Protein AF-A0A1V5PLW8-F1 (afdb_monomer)

Foldseek 3Di:
DPPPDDDDPDPPPDDPPDDDDPPDDPVVVVCVVPDPDQQAWEKEWEWDDDPQWIKIWIATPVGDIDMDTDRDDDDDDPDPVVVVVVVCCVVQCCDPDSHGYPYYHD

pLDDT: mean 86.91, std 10.54, range [45.0, 98.0]

Secondary structure (DSSP, 8-state):
--TT----S--TT--TTPPP-----HHHHHHHHH----PPEEEEEEEEEETTEEEEEEEETT--EEEEEEE------SSHHHHHHHHHHHHHH-TTSSEEEEEEE-

Radius of gyration: 26.98 Å; Cα contacts (8 Å, |Δi|>4): 98; chains: 1; bounding box: 56×27×72 Å

Nearest PDB structures (foldseek):
  6e0i-assembly1_A  TM=5.058E-01  e=1.431E-01  Homo sapiens
  7dbm-assembly2_C  TM=6.494E-01  e=4.314E-01  Human immunodeficiency virus 1
  3bex-assembly2_C  TM=4.510E-01  e=1.980E-01  unclassified
  6sga-assembly1_CK  TM=2.969E-01  e=1.104E-01  Trypanosoma brucei brucei
  6sgb-assembly1_CK  TM=4.030E-01  e=4.314E-01  Trypanosoma brucei brucei

Mean predicted aligned error: 10.97 Å

Sequence (106 aa):
MKENRIFPDNMDFIRKGTLIYRNLDLDFLKKIKKAKIQRKISLSLSLFEEDNHLVFQTIDEDGVKALINSEINKEIAIDTERALNNIKKQITSLEETEFSSSELII

Solvent-accessible surface area (backbone atoms only — not comparable to full-atom values): 6870 Å² total; per-residue (Å²): 137,76,76,99,68,85,79,72,96,67,67,81,94,69,52,94,88,62,86,80,80,92,77,84,54,66,68,59,52,51,48,55,75,68,52,84,81,74,83,58,48,46,26,42,36,39,44,49,78,55,96,80,22,46,32,44,36,40,32,39,84,87,66,55,72,51,74,50,74,42,82,65,90,83,72,86,63,93,50,60,67,63,50,50,53,47,51,53,52,63,68,51,55,52,70,94,50,62,48,40,63,74,44,78,48,112

Structure (mmCIF, N/CA/C/O backbone):
data_AF-A0A1V5PLW8-F1
#
_entry.id   AF-A0A1V5PLW8-F1
#
loop_
_atom_site.group_PDB
_atom_site.id
_atom_site.type_symbol
_atom_site.label_atom_id
_atom_site.label_alt_id
_atom_site.label_comp_id
_atom_site.label_asym_id
_atom_site.label_ent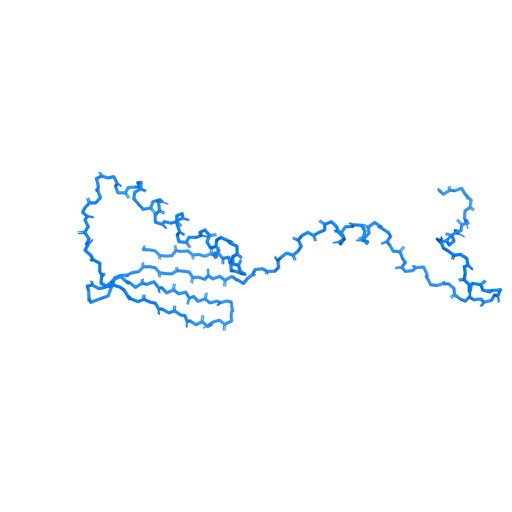ity_id
_atom_site.label_seq_id
_atom_site.pdbx_PDB_ins_code
_atom_site.Cartn_x
_atom_site.Cartn_y
_atom_site.Cartn_z
_atom_site.occupancy
_atom_site.B_iso_or_equiv
_atom_site.auth_seq_id
_atom_site.auth_comp_id
_atom_site.auth_asym_id
_atom_site.auth_atom_id
_atom_site.pdbx_PDB_model_num
ATOM 1 N N . MET A 1 1 ? 31.596 15.975 -30.947 1.00 45.00 1 MET A N 1
ATOM 2 C CA . MET A 1 1 ? 31.441 15.814 -32.407 1.00 45.00 1 MET A CA 1
ATOM 3 C C . MET A 1 1 ? 32.523 16.633 -33.093 1.00 45.00 1 MET A C 1
ATOM 5 O O . MET A 1 1 ? 32.394 17.844 -33.165 1.00 45.00 1 MET A O 1
ATOM 9 N N . LYS A 1 2 ? 33.625 16.004 -33.508 1.00 46.53 2 LYS A N 1
ATOM 10 C CA . LYS A 1 2 ? 34.577 16.623 -34.438 1.00 46.53 2 LYS A CA 1
ATOM 11 C C . LYS A 1 2 ? 34.286 16.000 -35.800 1.00 46.53 2 LYS A C 1
ATOM 13 O O . LYS A 1 2 ? 34.479 14.802 -35.961 1.00 46.53 2 LYS A O 1
ATOM 18 N N . GLU A 1 3 ? 33.740 16.806 -36.708 1.00 58.12 3 GLU A N 1
ATOM 19 C CA . GLU A 1 3 ? 33.618 16.514 -38.144 1.00 58.12 3 GLU A CA 1
ATOM 20 C C . GLU A 1 3 ? 32.905 15.205 -38.508 1.00 58.12 3 GLU A C 1
ATOM 22 O O . GLU A 1 3 ? 33.569 14.232 -38.838 1.00 58.12 3 GLU A O 1
ATOM 27 N N . ASN A 1 4 ? 31.566 15.188 -38.466 1.00 64.81 4 ASN A N 1
ATOM 28 C CA . ASN A 1 4 ? 30.660 14.254 -39.170 1.00 64.81 4 ASN A CA 1
ATOM 29 C C . ASN A 1 4 ? 31.032 12.747 -39.221 1.00 64.81 4 ASN A C 1
ATOM 31 O O . ASN A 1 4 ? 30.571 12.015 -40.093 1.00 64.81 4 ASN A O 1
ATOM 35 N N . ARG A 1 5 ? 31.868 12.278 -38.293 1.00 70.62 5 ARG A N 1
ATOM 36 C CA . ARG A 1 5 ? 32.400 10.919 -38.212 1.00 70.62 5 ARG A CA 1
ATOM 37 C C . ARG A 1 5 ? 31.766 10.213 -37.023 1.00 70.62 5 ARG A C 1
ATOM 39 O O . ARG A 1 5 ? 31.666 10.779 -35.933 1.00 70.62 5 ARG A O 1
ATOM 46 N N . ILE A 1 6 ? 31.333 8.979 -37.252 1.00 70.12 6 ILE A N 1
ATOM 47 C CA . ILE A 1 6 ? 30.769 8.089 -36.237 1.00 70.12 6 ILE A CA 1
ATOM 48 C C . ILE A 1 6 ? 31.797 6.989 -35.997 1.00 70.12 6 ILE A C 1
ATOM 50 O O . ILE A 1 6 ? 32.305 6.400 -36.949 1.00 70.12 6 ILE A O 1
ATOM 54 N N . PHE A 1 7 ? 32.101 6.733 -34.730 1.00 74.25 7 PHE A N 1
ATOM 55 C CA . PHE A 1 7 ? 33.014 5.676 -34.313 1.00 74.25 7 PHE A CA 1
ATOM 56 C C . PHE A 1 7 ? 32.196 4.597 -33.598 1.00 74.25 7 PHE A C 1
ATOM 58 O O . PHE A 1 7 ? 31.471 4.938 -32.659 1.00 74.25 7 PHE A O 1
ATOM 65 N N . PRO A 1 8 ? 32.242 3.334 -34.053 1.00 75.25 8 PRO A N 1
ATOM 66 C CA . PRO A 1 8 ? 31.626 2.223 -33.339 1.00 75.25 8 PRO A CA 1
ATOM 67 C C . PRO A 1 8 ? 32.260 2.029 -31.959 1.00 75.25 8 PRO A C 1
ATOM 69 O O . PRO A 1 8 ? 33.453 2.264 -31.789 1.00 75.25 8 PRO A O 1
ATOM 72 N N . ASP A 1 9 ? 31.463 1.565 -30.997 1.00 75.06 9 ASP A N 1
ATOM 73 C CA . ASP A 1 9 ? 31.947 1.194 -29.658 1.00 75.06 9 ASP A CA 1
ATOM 74 C C . ASP A 1 9 ? 32.846 -0.059 -29.709 1.00 75.06 9 ASP A C 1
ATOM 76 O O . ASP A 1 9 ? 33.827 -0.166 -28.980 1.00 75.06 9 ASP A O 1
ATOM 80 N N . ASN A 1 10 ? 32.563 -0.970 -30.649 1.00 78.56 10 ASN A N 1
ATOM 81 C CA . ASN A 1 10 ? 33.420 -2.094 -31.015 1.00 78.56 10 ASN A CA 1
ATOM 82 C C . ASN A 1 10 ? 33.452 -2.244 -32.552 1.00 78.56 10 ASN A C 1
ATOM 84 O O . ASN A 1 10 ? 32.424 -2.113 -33.217 1.00 78.56 10 ASN A O 1
ATOM 88 N N . MET A 1 11 ? 34.640 -2.489 -33.108 1.00 83.00 11 MET A N 1
ATOM 89 C CA . MET A 1 11 ? 34.880 -2.724 -34.536 1.00 83.00 11 MET A CA 1
ATOM 90 C C . MET A 1 11 ? 34.758 -4.196 -34.951 1.00 83.00 11 MET A C 1
ATOM 92 O O . MET A 1 11 ? 34.743 -4.485 -36.151 1.00 83.00 11 MET A O 1
ATOM 96 N N . ASP A 1 12 ? 34.669 -5.119 -33.995 1.00 83.94 12 ASP A N 1
ATOM 97 C CA . ASP A 1 12 ? 34.568 -6.549 -34.258 1.00 83.94 12 ASP A CA 1
ATOM 98 C C . ASP A 1 12 ? 33.380 -6.847 -35.186 1.00 83.94 12 ASP A C 1
ATOM 100 O O . ASP A 1 12 ? 32.263 -6.367 -34.996 1.00 83.94 12 ASP A O 1
ATOM 104 N N . PHE A 1 13 ? 33.636 -7.647 -36.224 1.00 78.94 13 PHE A N 1
ATOM 105 C CA . PHE A 1 13 ? 32.661 -8.074 -37.238 1.00 78.94 13 PHE A CA 1
ATOM 106 C C . PHE A 1 13 ? 32.082 -6.977 -38.156 1.00 78.94 13 PHE A C 1
ATOM 108 O O . PHE A 1 13 ? 31.284 -7.302 -39.039 1.00 78.94 13 PHE A O 1
ATOM 115 N N . ILE A 1 14 ? 32.524 -5.717 -38.058 1.00 84.19 14 ILE A N 1
ATOM 116 C CA . ILE A 1 14 ? 32.143 -4.663 -39.012 1.00 84.19 14 ILE A CA 1
ATOM 117 C C . ILE A 1 14 ? 33.018 -4.766 -40.264 1.00 84.19 14 ILE A C 1
ATOM 119 O O . ILE A 1 14 ? 34.233 -4.572 -40.220 1.00 84.19 14 ILE A O 1
ATOM 123 N N . ARG A 1 15 ? 32.402 -5.060 -41.413 1.00 87.56 15 ARG A N 1
ATOM 124 C CA . ARG A 1 15 ? 33.093 -5.178 -42.705 1.00 87.56 15 ARG A CA 1
ATOM 125 C C . ARG A 1 15 ? 32.723 -4.013 -43.618 1.00 87.56 15 ARG A C 1
ATOM 127 O O . ARG A 1 15 ? 31.713 -3.335 -43.437 1.00 87.56 15 ARG A O 1
ATOM 134 N N . LYS A 1 16 ? 33.544 -3.768 -44.641 1.00 86.00 16 LYS A N 1
ATOM 135 C CA . LYS A 1 16 ? 33.194 -2.795 -45.686 1.00 86.00 16 LYS A CA 1
ATOM 136 C C . LYS A 1 16 ? 31.873 -3.211 -46.345 1.00 86.00 16 LYS A C 1
ATOM 138 O O . LYS A 1 16 ? 31.716 -4.371 -46.711 1.00 86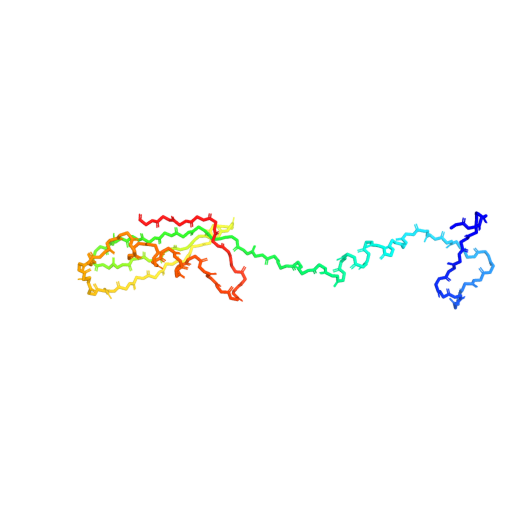.00 16 LYS A O 1
ATOM 143 N N . GLY A 1 17 ? 30.948 -2.263 -46.481 1.00 85.50 17 GLY A N 1
ATOM 144 C CA . GLY A 1 17 ? 29.603 -2.509 -47.011 1.00 85.50 17 GLY A CA 1
ATOM 145 C C . GLY A 1 17 ? 28.567 -2.950 -45.969 1.00 85.50 17 GLY A C 1
ATOM 146 O O . GLY A 1 17 ? 27.398 -3.075 -46.320 1.00 85.50 17 GLY A O 1
ATOM 147 N N . THR A 1 18 ? 28.946 -3.148 -44.698 1.00 82.44 18 THR A N 1
ATOM 148 C CA . THR A 1 18 ? 27.980 -3.394 -43.616 1.00 82.44 18 THR A CA 1
ATOM 149 C C . THR A 1 18 ? 27.071 -2.176 -43.441 1.00 82.44 18 THR A C 1
ATOM 151 O O . THR A 1 18 ? 27.544 -1.071 -43.175 1.00 82.44 18 THR A O 1
ATOM 154 N N . LEU A 1 19 ? 25.759 -2.381 -43.573 1.00 79.19 19 LEU A N 1
ATOM 155 C CA . LEU A 1 19 ? 24.758 -1.354 -43.303 1.00 79.19 19 LEU A CA 1
ATOM 156 C C . LEU A 1 19 ? 24.670 -1.113 -41.792 1.00 79.19 19 LEU A C 1
ATOM 158 O O . LEU A 1 19 ? 24.371 -2.028 -41.026 1.00 79.19 19 LEU A O 1
ATOM 162 N N . ILE A 1 20 ? 24.942 0.119 -41.364 1.00 73.56 20 ILE A N 1
ATOM 163 C CA . ILE A 1 20 ? 24.935 0.498 -39.949 1.00 73.56 20 ILE A CA 1
ATOM 164 C C . ILE A 1 20 ? 23.620 1.202 -39.626 1.00 73.56 20 ILE A C 1
ATOM 166 O O . ILE A 1 20 ? 23.333 2.276 -40.154 1.00 73.56 20 ILE A O 1
ATOM 170 N N . TYR A 1 21 ? 22.851 0.628 -38.703 1.00 71.06 21 TYR A N 1
ATOM 171 C CA . TYR A 1 21 ? 21.670 1.270 -38.135 1.00 71.06 21 TYR A CA 1
ATOM 172 C C . TYR A 1 21 ? 22.055 2.021 -36.862 1.00 71.06 21 TYR A C 1
ATOM 174 O O . TYR A 1 21 ? 22.464 1.432 -35.861 1.00 71.06 21 TYR A O 1
ATOM 182 N N . ARG A 1 22 ? 21.915 3.347 -36.885 1.00 70.88 22 ARG A N 1
ATOM 183 C CA . ARG A 1 22 ? 22.182 4.212 -35.730 1.00 70.88 22 ARG A CA 1
ATOM 184 C C . ARG A 1 22 ? 20.976 4.221 -34.787 1.00 70.88 22 ARG A C 1
ATOM 186 O O . ARG A 1 22 ? 20.256 5.209 -34.727 1.00 70.88 22 ARG A O 1
ATOM 193 N N . ASN A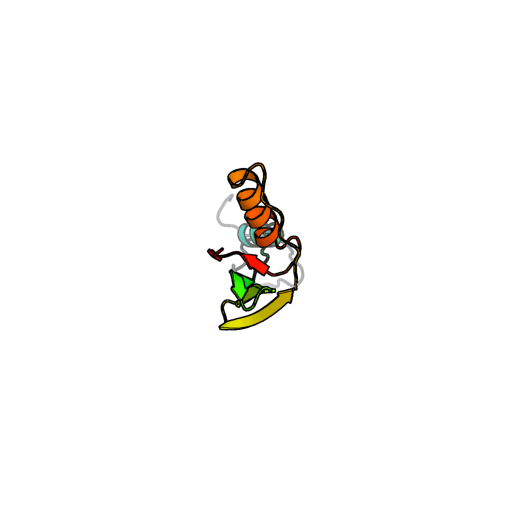 1 23 ? 20.762 3.120 -34.069 1.00 73.88 23 ASN A N 1
ATOM 194 C CA . ASN A 1 23 ? 19.667 3.001 -33.096 1.00 73.88 23 ASN A CA 1
ATOM 195 C C . ASN A 1 23 ? 20.148 2.914 -31.632 1.00 73.88 23 ASN A C 1
ATOM 197 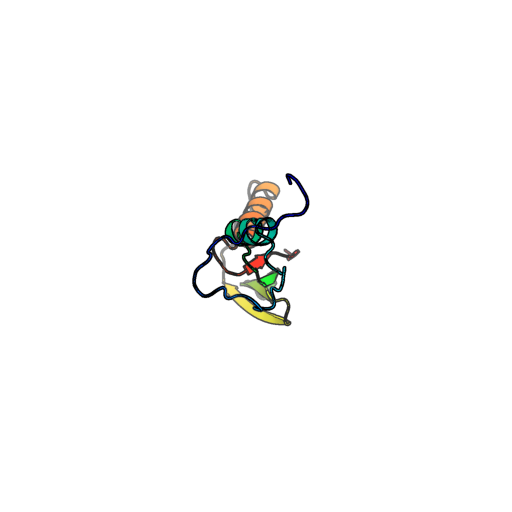O O . ASN A 1 23 ? 19.362 2.634 -30.733 1.00 73.88 23 ASN A O 1
ATOM 201 N N . LEU A 1 24 ? 21.448 3.113 -31.379 1.00 72.88 24 LEU A N 1
ATOM 202 C CA . LEU A 1 24 ? 22.016 3.023 -30.034 1.00 72.88 24 LEU A CA 1
ATOM 203 C C . LEU A 1 24 ? 22.006 4.390 -29.338 1.00 72.88 24 LEU A C 1
ATOM 205 O O . LEU A 1 24 ? 22.879 5.226 -29.580 1.00 72.88 24 LEU A O 1
ATOM 209 N N . ASP A 1 25 ? 21.034 4.594 -28.451 1.00 81.88 25 ASP A N 1
ATOM 210 C CA . ASP A 1 25 ? 20.979 5.737 -27.537 1.00 81.88 25 ASP A CA 1
ATOM 211 C C . ASP A 1 25 ? 21.591 5.352 -26.178 1.00 81.88 25 ASP A C 1
ATOM 213 O O . ASP A 1 25 ? 20.972 4.702 -25.329 1.00 81.88 25 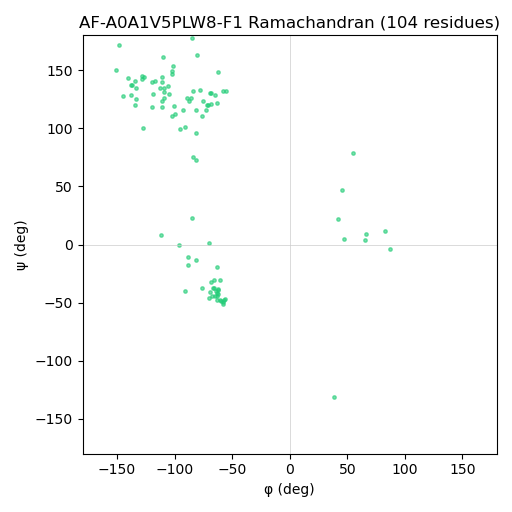ASP A O 1
ATOM 217 N N . LEU A 1 26 ? 22.851 5.743 -25.976 1.00 81.12 26 LEU A N 1
ATOM 218 C CA . LEU A 1 26 ? 23.591 5.457 -24.746 1.00 81.12 26 LEU A CA 1
ATOM 219 C C . LEU A 1 26 ? 23.004 6.169 -23.522 1.00 81.12 26 LEU A C 1
ATOM 221 O O . LEU A 1 26 ? 23.114 5.648 -22.409 1.00 81.12 26 LEU A O 1
ATOM 225 N N . ASP A 1 27 ? 22.390 7.338 -23.698 1.00 81.19 27 ASP A N 1
ATOM 226 C CA . ASP A 1 27 ? 21.805 8.093 -22.592 1.00 81.19 27 ASP A CA 1
ATOM 227 C C . ASP A 1 27 ? 20.485 7.462 -22.151 1.00 81.19 27 ASP A C 1
ATOM 229 O O . ASP A 1 27 ? 20.231 7.342 -20.950 1.00 81.19 27 ASP A O 1
ATOM 233 N N . PHE A 1 28 ? 19.691 6.958 -23.097 1.00 80.31 28 PHE A N 1
ATOM 234 C CA . PHE A 1 28 ? 18.520 6.132 -22.816 1.00 80.31 28 PHE A CA 1
ATOM 235 C C . PHE A 1 28 ? 18.892 4.843 -22.072 1.00 80.31 28 PHE A C 1
ATOM 237 O O . PHE A 1 28 ? 18.321 4.549 -21.021 1.00 80.31 28 PHE A O 1
ATOM 244 N N . LEU A 1 29 ? 19.909 4.112 -22.538 1.00 83.50 29 LEU A N 1
ATOM 245 C CA . LEU A 1 29 ? 20.363 2.885 -21.872 1.00 83.50 29 LEU A CA 1
ATOM 246 C C . LEU A 1 29 ? 20.892 3.142 -20.454 1.00 83.50 29 LEU A C 1
ATOM 248 O O . LEU A 1 29 ? 20.623 2.360 -19.540 1.00 83.50 29 LEU A O 1
ATOM 252 N N . LYS A 1 30 ? 21.616 4.247 -20.236 1.00 85.56 30 LYS A N 1
ATOM 253 C CA . LYS A 1 30 ? 22.050 4.664 -18.892 1.00 85.56 30 LYS A CA 1
ATOM 254 C C . LYS A 1 30 ? 20.865 5.007 -17.993 1.00 85.56 30 LYS A C 1
ATOM 256 O O . LYS A 1 30 ? 20.901 4.664 -16.812 1.00 85.56 30 LYS A O 1
ATOM 261 N N . LYS A 1 31 ? 19.835 5.672 -18.529 1.00 85.62 31 LYS A N 1
ATOM 262 C CA . LYS A 1 31 ? 18.598 5.971 -17.794 1.00 85.62 31 LYS A CA 1
ATOM 263 C C . LYS A 1 31 ? 17.878 4.687 -17.394 1.00 85.62 31 LYS A C 1
ATOM 265 O O . LYS A 1 31 ? 17.585 4.551 -16.217 1.00 85.62 31 LYS A O 1
ATOM 270 N N . ILE A 1 32 ? 17.701 3.724 -18.304 1.00 82.75 32 ILE A N 1
ATOM 271 C CA . ILE A 1 32 ? 17.105 2.412 -17.987 1.00 82.75 32 ILE A CA 1
ATOM 272 C C . ILE A 1 32 ? 17.893 1.696 -16.890 1.00 82.75 32 ILE A C 1
ATOM 274 O O . ILE A 1 32 ? 17.308 1.276 -15.901 1.00 82.75 32 ILE A O 1
ATOM 278 N N . LYS A 1 33 ? 19.224 1.598 -17.016 1.00 81.94 33 LYS A N 1
ATOM 279 C CA . LYS A 1 33 ? 20.063 0.918 -16.011 1.00 81.94 33 LYS A CA 1
ATOM 280 C C . LYS A 1 33 ? 19.979 1.552 -14.620 1.00 81.94 33 LYS A C 1
ATOM 282 O O . LYS A 1 33 ? 20.169 0.860 -13.627 1.00 81.94 33 LYS A O 1
ATOM 287 N N . LYS A 1 34 ? 19.746 2.866 -14.543 1.00 82.31 34 LYS A N 1
ATOM 288 C CA . LYS A 1 34 ? 19.566 3.596 -13.278 1.00 82.31 34 LYS A CA 1
ATOM 289 C C . LYS A 1 34 ? 18.118 3.616 -12.798 1.00 82.31 34 LYS A C 1
ATOM 291 O O . LYS A 1 34 ? 17.880 3.946 -11.638 1.00 82.31 34 LYS A O 1
ATOM 296 N N . ALA A 1 35 ? 17.160 3.324 -13.670 1.00 79.19 35 ALA A N 1
ATOM 297 C CA . ALA A 1 35 ? 15.756 3.389 -13.332 1.00 79.19 35 ALA A CA 1
ATOM 298 C C . ALA A 1 35 ? 15.408 2.207 -12.421 1.00 79.19 35 ALA A C 1
ATOM 300 O O . ALA A 1 35 ? 15.467 1.048 -12.822 1.00 79.19 35 ALA A O 1
ATOM 301 N N . LYS A 1 36 ? 15.019 2.506 -11.182 1.00 69.12 36 LYS A N 1
ATOM 302 C CA . LYS A 1 36 ? 14.339 1.546 -10.312 1.00 69.12 36 LYS A CA 1
ATOM 303 C C . LYS A 1 36 ? 12.852 1.572 -10.658 1.00 69.12 36 LYS A C 1
ATOM 305 O O . LYS A 1 36 ? 12.064 2.207 -9.967 1.00 69.12 36 LYS A O 1
ATOM 310 N N . ILE A 1 37 ? 12.491 0.964 -11.786 1.00 68.19 37 ILE A N 1
ATOM 311 C CA . ILE A 1 37 ? 11.088 0.825 -12.189 1.00 68.19 37 ILE A CA 1
ATOM 312 C C . ILE A 1 37 ? 10.531 -0.374 -11.426 1.00 68.19 37 ILE A C 1
ATOM 314 O O . ILE A 1 37 ? 10.728 -1.514 -11.831 1.00 68.19 37 ILE A O 1
ATOM 318 N N . GLN A 1 38 ? 9.871 -0.117 -10.302 1.00 71.88 38 GLN A N 1
ATOM 319 C CA . GLN A 1 38 ? 8.996 -1.098 -9.668 1.00 71.88 38 GLN A CA 1
ATOM 320 C C . GLN A 1 38 ? 7.570 -0.748 -10.070 1.00 71.88 38 GLN A C 1
ATOM 322 O O . GLN A 1 38 ? 7.057 0.305 -9.693 1.00 71.88 38 GLN A O 1
ATOM 327 N N . ARG A 1 39 ? 6.943 -1.609 -10.877 1.00 84.31 39 ARG A N 1
ATOM 328 C CA .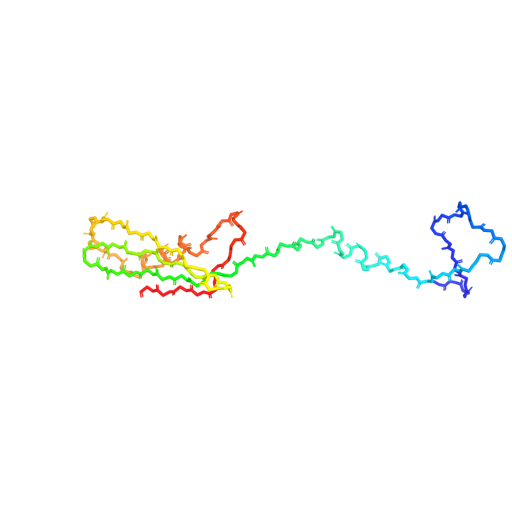 ARG A 1 39 ? 5.495 -1.545 -11.062 1.00 84.31 39 ARG A CA 1
ATOM 329 C C . ARG A 1 39 ? 4.874 -2.021 -9.751 1.00 84.31 39 ARG A C 1
ATOM 331 O O . ARG A 1 39 ? 5.150 -3.142 -9.341 1.00 84.31 39 ARG A O 1
ATOM 338 N N . LYS A 1 40 ? 4.079 -1.167 -9.110 1.00 90.50 40 LYS A N 1
ATOM 339 C CA . LYS A 1 40 ? 3.232 -1.553 -7.981 1.00 90.50 40 LYS A CA 1
ATOM 340 C C . LYS A 1 40 ? 1.786 -1.708 -8.448 1.00 90.50 40 LYS A C 1
ATOM 342 O O . LYS A 1 40 ? 1.368 -0.998 -9.361 1.00 90.50 40 LYS A O 1
ATOM 347 N N . ILE A 1 41 ? 1.062 -2.636 -7.834 1.00 94.06 41 ILE A N 1
ATOM 348 C CA . ILE A 1 41 ? -0.367 -2.881 -8.033 1.00 94.06 41 ILE A CA 1
ATOM 349 C C . ILE A 1 41 ? -1.132 -1.969 -7.073 1.00 94.06 41 ILE A C 1
ATOM 351 O O . ILE A 1 41 ? -0.889 -1.987 -5.862 1.00 94.06 41 ILE A O 1
ATOM 355 N N . SER A 1 42 ? -2.031 -1.142 -7.603 1.00 95.25 42 SER A N 1
ATOM 356 C CA . SER A 1 42 ? -2.791 -0.203 -6.772 1.00 95.25 42 SER A CA 1
ATOM 357 C C . SER A 1 42 ? -3.924 -0.911 -6.032 1.00 95.25 42 SER A C 1
ATOM 359 O O . SER A 1 42 ? -4.672 -1.670 -6.641 1.00 95.25 42 SER A O 1
ATOM 361 N N . LEU A 1 43 ? -4.056 -0.640 -4.732 1.00 97.31 43 LEU A N 1
ATOM 362 C CA . LEU A 1 43 ? -5.118 -1.157 -3.871 1.00 97.31 43 LEU A CA 1
ATOM 363 C C . LEU A 1 43 ? -5.967 -0.021 -3.298 1.00 97.31 43 LEU A C 1
ATOM 365 O O . LEU A 1 43 ? -5.442 0.898 -2.663 1.00 97.31 43 LEU A O 1
ATOM 369 N N . SER A 1 44 ? -7.282 -0.158 -3.433 1.00 97.44 44 SER A N 1
ATOM 370 C CA . SER A 1 44 ? -8.263 0.586 -2.642 1.00 97.44 44 SER A CA 1
ATOM 371 C C . SER A 1 44 ? -8.505 -0.160 -1.336 1.00 97.44 44 SER A C 1
ATOM 373 O O . SER A 1 44 ? -8.804 -1.355 -1.353 1.00 97.44 44 SER A O 1
ATOM 375 N N . LEU A 1 45 ? -8.345 0.527 -0.208 1.00 97.44 45 LEU A N 1
ATOM 376 C CA . LEU A 1 45 ? -8.408 -0.053 1.129 1.00 97.44 45 LEU A CA 1
ATOM 377 C C . LEU A 1 45 ? -9.669 0.437 1.852 1.00 97.44 45 LEU A C 1
ATOM 379 O O . LEU A 1 45 ? -10.032 1.612 1.773 1.00 97.44 45 LEU A O 1
ATOM 383 N N . SER A 1 46 ? -10.340 -0.445 2.583 1.00 97.25 46 SER A N 1
ATOM 384 C CA . SER A 1 46 ? -11.494 -0.090 3.411 1.00 97.25 46 SER A CA 1
ATOM 385 C C . SER A 1 46 ? -11.417 -0.803 4.751 1.00 97.25 46 SER A C 1
ATOM 387 O O . SER A 1 46 ? -11.229 -2.017 4.799 1.00 97.25 46 SER A O 1
ATOM 389 N N . LEU A 1 47 ? -11.550 -0.048 5.834 1.00 95.88 47 LEU A N 1
ATOM 390 C CA . LEU A 1 47 ? -11.600 -0.560 7.194 1.00 95.88 47 LEU A CA 1
ATOM 391 C C . LEU A 1 47 ? -12.938 -0.155 7.804 1.00 95.88 47 LEU A C 1
ATOM 393 O O . LEU A 1 47 ? -13.213 1.028 7.917 1.00 95.88 47 LEU A O 1
ATOM 397 N N . PHE A 1 48 ? -13.775 -1.112 8.181 1.00 94.38 48 PHE A N 1
ATOM 398 C CA . PHE A 1 48 ? -15.103 -0.818 8.721 1.00 94.38 48 PHE A CA 1
ATOM 399 C C . PHE A 1 48 ? -15.529 -1.872 9.736 1.00 94.38 48 PHE A C 1
ATOM 401 O O . PHE A 1 48 ? -14.863 -2.889 9.925 1.00 94.38 48 PHE A O 1
ATOM 408 N N . GLU A 1 49 ? -16.638 -1.612 10.416 1.00 92.44 49 GLU A N 1
ATOM 409 C CA . GLU A 1 49 ? -17.198 -2.521 11.408 1.00 92.44 49 GLU A CA 1
ATOM 410 C C . GLU A 1 49 ? -18.441 -3.225 10.866 1.00 92.44 49 GLU A C 1
ATOM 412 O O . GLU A 1 49 ? -19.313 -2.589 10.275 1.00 92.44 49 GLU A O 1
ATOM 417 N N . GLU A 1 50 ? -18.534 -4.530 11.108 1.00 91.50 50 GLU A N 1
ATOM 418 C CA . GLU A 1 50 ? -19.680 -5.365 10.742 1.00 91.50 50 GLU A CA 1
ATOM 419 C C . GLU A 1 50 ? -19.872 -6.437 11.821 1.00 91.50 50 GLU A C 1
ATOM 421 O O . GLU A 1 50 ? -18.913 -7.105 12.200 1.00 91.50 50 GLU A O 1
ATOM 426 N N . ASP A 1 51 ? -21.083 -6.571 12.372 1.00 87.00 51 ASP A N 1
ATOM 427 C CA . ASP A 1 51 ? -21.437 -7.586 13.381 1.00 87.00 51 ASP A CA 1
ATOM 428 C C . ASP A 1 51 ? -20.409 -7.751 14.517 1.00 87.00 51 ASP A C 1
ATOM 430 O O . ASP A 1 51 ? -20.009 -8.856 14.884 1.00 87.00 51 ASP A O 1
ATOM 434 N N . ASN A 1 52 ? -19.959 -6.624 15.080 1.00 84.50 52 ASN A N 1
ATOM 435 C CA . ASN A 1 52 ? -18.966 -6.555 16.159 1.00 84.50 52 ASN A CA 1
ATOM 436 C C . ASN A 1 52 ? -17.540 -7.018 15.782 1.00 84.50 52 ASN A C 1
ATOM 438 O O . ASN A 1 52 ? -16.667 -7.097 16.646 1.00 84.50 52 ASN A O 1
ATOM 442 N N . HIS A 1 53 ? -17.284 -7.257 14.497 1.00 90.31 53 HIS A N 1
ATOM 443 C CA . HIS A 1 53 ? -15.968 -7.537 13.936 1.00 90.31 53 HIS A CA 1
ATOM 444 C C . HIS A 1 53 ? -15.413 -6.298 13.236 1.00 90.31 53 HIS A C 1
ATOM 446 O O . HIS A 1 53 ? -16.155 -5.481 12.686 1.00 90.31 53 HIS A O 1
ATOM 452 N N . LEU A 1 54 ? -14.088 -6.170 13.237 1.00 93.75 54 LEU A N 1
ATOM 453 C CA . LEU A 1 54 ? -13.397 -5.238 12.356 1.00 93.75 54 LEU A CA 1
ATOM 454 C C . LEU A 1 54 ? -13.085 -5.950 11.050 1.00 93.75 54 LEU A C 1
ATOM 456 O O . LEU A 1 54 ? -12.463 -7.015 11.050 1.00 93.75 54 LEU A O 1
ATOM 460 N N . VAL A 1 55 ? -13.510 -5.346 9.951 1.00 95.69 55 VAL A N 1
ATOM 461 C CA . VAL A 1 55 ? -13.321 -5.858 8.603 1.00 95.69 55 VAL A CA 1
ATOM 462 C C . VAL A 1 55 ? -12.309 -4.981 7.889 1.00 95.69 55 VAL A C 1
ATOM 464 O O . VAL A 1 55 ? -12.466 -3.764 7.810 1.00 95.69 55 VAL A O 1
ATOM 467 N N . PHE A 1 56 ? -11.271 -5.614 7.351 1.00 95.88 56 PHE A N 1
ATOM 468 C CA . PHE A 1 56 ? -10.328 -4.985 6.440 1.00 95.88 56 PHE A CA 1
ATOM 469 C C . PHE A 1 56 ? -10.509 -5.581 5.048 1.00 95.88 56 PHE A C 1
ATOM 471 O O . PHE A 1 56 ? -10.337 -6.784 4.848 1.00 95.88 56 PHE A O 1
ATOM 478 N N . GLN A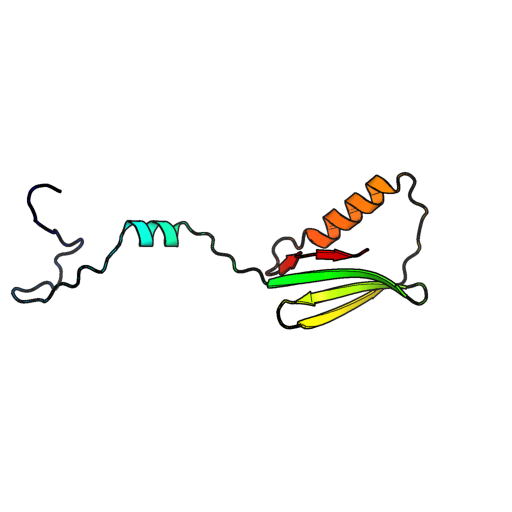 1 57 ? -10.872 -4.732 4.093 1.00 97.38 57 GLN A N 1
ATOM 479 C CA . GLN A 1 57 ? -11.110 -5.085 2.702 1.00 97.38 57 GLN A CA 1
ATOM 480 C C . GLN A 1 57 ? -10.110 -4.371 1.794 1.00 97.38 57 GLN A C 1
ATOM 482 O O . GLN A 1 57 ? -9.809 -3.190 1.985 1.00 97.38 57 GLN A O 1
ATOM 487 N N . THR A 1 58 ? -9.642 -5.080 0.771 1.00 97.19 58 THR A N 1
ATOM 488 C CA . THR A 1 58 ? -8.810 -4.532 -0.299 1.00 97.19 58 THR A CA 1
ATOM 489 C C . THR A 1 58 ? -9.387 -4.886 -1.667 1.00 97.19 58 THR A C 1
ATOM 491 O O . THR A 1 58 ? -9.969 -5.959 -1.853 1.00 97.19 58 THR A O 1
ATOM 494 N N . ILE A 1 59 ? -9.251 -3.965 -2.621 1.00 98.00 59 ILE A N 1
ATOM 495 C CA . ILE A 1 59 ? -9.654 -4.148 -4.020 1.00 98.00 59 ILE A CA 1
ATOM 496 C C . ILE A 1 59 ? -8.516 -3.661 -4.912 1.00 98.00 59 ILE A C 1
ATOM 498 O O . ILE A 1 59 ? -8.085 -2.517 -4.756 1.00 98.00 59 ILE A O 1
ATOM 502 N N . ASP A 1 60 ? -8.024 -4.502 -5.819 1.00 97.19 60 ASP A N 1
ATOM 503 C CA . ASP A 1 60 ? -6.968 -4.113 -6.759 1.00 97.19 60 ASP A CA 1
ATOM 504 C C . ASP A 1 60 ? -7.492 -3.419 -8.030 1.00 97.19 60 ASP A C 1
ATOM 506 O O . ASP A 1 60 ? -8.697 -3.235 -8.219 1.00 97.19 60 ASP A O 1
ATOM 510 N N . GLU A 1 61 ? -6.567 -3.005 -8.901 1.00 95.75 61 GLU A N 1
ATOM 511 C CA . GLU A 1 61 ? -6.869 -2.319 -10.166 1.00 95.75 61 GLU A CA 1
ATOM 512 C C . GLU A 1 61 ? -7.672 -3.166 -11.169 1.00 95.75 61 GLU A C 1
ATOM 514 O O . GLU A 1 61 ? -8.343 -2.601 -12.034 1.00 95.75 61 GLU A O 1
ATOM 519 N N . ASP A 1 62 ? -7.670 -4.491 -11.010 1.00 96.88 62 ASP A N 1
ATOM 520 C CA . ASP A 1 62 ? -8.434 -5.437 -11.826 1.00 96.88 62 ASP A CA 1
ATOM 521 C C . ASP A 1 62 ? -9.781 -5.819 -11.171 1.00 96.88 62 ASP A C 1
ATOM 523 O O . ASP A 1 62 ? -10.576 -6.575 -11.738 1.00 96.88 62 ASP A O 1
ATOM 527 N N . GLY A 1 63 ? -10.080 -5.270 -9.988 1.00 96.19 63 GLY A N 1
ATOM 528 C CA . GLY A 1 63 ? -11.314 -5.510 -9.243 1.00 96.19 63 GLY A CA 1
ATOM 529 C C . GLY A 1 63 ? -11.306 -6.785 -8.396 1.00 96.19 63 GLY A C 1
ATOM 530 O O . GLY A 1 63 ? -12.365 -7.181 -7.894 1.00 96.19 63 GLY A O 1
ATOM 531 N N . VAL A 1 64 ? -10.148 -7.426 -8.211 1.00 97.56 64 VAL A N 1
ATOM 532 C CA . VAL A 1 64 ? -9.987 -8.575 -7.314 1.00 97.56 64 VAL A CA 1
ATOM 533 C C . VAL A 1 64 ? -10.135 -8.099 -5.879 1.00 97.56 64 VAL A C 1
ATOM 535 O O . VAL A 1 64 ? -9.513 -7.125 -5.463 1.00 97.56 64 VAL A O 1
ATOM 538 N N . LYS A 1 65 ? -10.976 -8.799 -5.114 1.00 97.56 65 LYS A N 1
ATOM 539 C CA . LYS A 1 65 ? -11.313 -8.432 -3.738 1.00 97.56 65 LYS A CA 1
ATOM 540 C C . LYS A 1 65 ? -10.778 -9.455 -2.754 1.00 97.56 65 LYS A C 1
ATOM 542 O O . LYS A 1 65 ? -10.993 -10.653 -2.933 1.00 97.56 65 LYS A O 1
ATOM 547 N N . ALA A 1 66 ? -10.170 -8.968 -1.682 1.00 96.69 66 ALA A N 1
ATOM 548 C CA . ALA A 1 66 ? -9.838 -9.758 -0.507 1.00 96.69 66 ALA A CA 1
ATOM 549 C C . ALA A 1 66 ? -10.410 -9.077 0.737 1.00 96.69 66 ALA A C 1
ATOM 551 O O . ALA A 1 66 ? -10.461 -7.849 0.822 1.00 96.69 66 ALA A O 1
ATOM 552 N N . LEU A 1 67 ? -10.861 -9.875 1.700 1.00 96.00 67 LEU A N 1
ATOM 553 C CA . LEU A 1 67 ? -11.351 -9.373 2.976 1.00 96.00 67 LEU A CA 1
ATOM 554 C C . LEU A 1 67 ? -10.897 -10.286 4.107 1.00 96.00 67 LEU A C 1
ATOM 556 O O . LEU A 1 67 ? -10.847 -11.507 3.949 1.00 96.00 67 LEU A O 1
ATOM 560 N N . ILE A 1 68 ? -10.586 -9.674 5.242 1.00 95.12 68 ILE A N 1
ATOM 561 C CA . ILE A 1 68 ? -10.356 -10.359 6.508 1.00 95.12 68 ILE A CA 1
ATOM 562 C C . ILE A 1 68 ? -11.216 -9.701 7.577 1.00 95.12 68 ILE A C 1
ATOM 564 O O . ILE A 1 68 ? -11.380 -8.482 7.596 1.00 95.12 68 ILE A O 1
ATOM 568 N N . ASN A 1 69 ? -11.753 -10.512 8.474 1.00 95.06 69 ASN A N 1
ATOM 569 C CA . ASN A 1 69 ? -12.493 -10.062 9.639 1.00 95.06 69 ASN A CA 1
ATOM 570 C C . ASN A 1 69 ? -11.785 -10.553 10.902 1.00 95.06 69 ASN A C 1
ATOM 572 O O . ASN A 1 69 ? -11.302 -11.683 10.961 1.00 95.06 69 ASN A O 1
ATOM 576 N N . SER A 1 70 ? -11.727 -9.697 11.916 1.00 92.12 70 SER A N 1
ATOM 577 C CA . SER A 1 70 ? -11.203 -10.050 13.231 1.00 92.12 70 SER A CA 1
ATOM 578 C C . SER A 1 70 ? -12.147 -9.555 14.307 1.00 92.12 70 SER A C 1
ATOM 580 O O . SER A 1 70 ? -12.580 -8.402 14.291 1.00 92.12 70 SER A O 1
ATOM 582 N N . GLU A 1 71 ? -12.416 -10.413 15.283 1.00 91.81 71 GLU A N 1
ATOM 583 C CA . GLU A 1 71 ? -12.956 -9.958 16.554 1.00 91.81 71 GLU A CA 1
ATOM 584 C C . GLU A 1 71 ? -11.858 -9.159 17.265 1.00 91.81 71 GLU A C 1
ATOM 586 O O . GLU A 1 71 ? -10.700 -9.586 17.321 1.00 91.81 71 GLU A O 1
ATOM 591 N N . ILE A 1 72 ? -12.193 -7.966 17.749 1.00 85.12 72 ILE A N 1
ATOM 592 C CA . ILE A 1 72 ? -11.258 -7.124 18.491 1.00 85.12 72 ILE A CA 1
ATOM 593 C C . ILE A 1 72 ? -11.940 -6.488 19.691 1.00 85.12 72 ILE A C 1
ATOM 595 O O . ILE A 1 72 ? -13.039 -5.941 19.600 1.00 85.12 72 ILE A O 1
ATOM 599 N N . ASN A 1 73 ? -11.223 -6.499 20.812 1.00 84.81 73 ASN A N 1
ATOM 600 C CA . ASN A 1 73 ? -11.589 -5.730 21.989 1.00 84.81 73 ASN A CA 1
ATOM 601 C C . ASN A 1 73 ? -11.222 -4.267 21.745 1.00 84.81 73 ASN A C 1
ATOM 603 O O . ASN A 1 73 ? -10.044 -3.921 21.657 1.00 84.81 73 ASN A O 1
ATOM 607 N N . LYS A 1 74 ? -12.236 -3.416 21.593 1.00 84.12 74 LYS A N 1
ATOM 608 C CA . LYS A 1 74 ? -12.043 -1.986 21.352 1.00 84.12 74 LYS A CA 1
ATOM 609 C C . LYS A 1 74 ? -11.829 -1.263 22.672 1.00 84.12 74 LYS A C 1
ATOM 611 O O . LYS A 1 74 ? -12.607 -1.418 23.610 1.00 84.12 74 LYS A O 1
ATOM 616 N N . GLU A 1 75 ? -10.806 -0.425 22.705 1.00 87.88 75 GLU A N 1
ATOM 617 C CA . GLU A 1 75 ? -10.545 0.490 23.808 1.00 87.88 75 GLU A CA 1
ATOM 618 C C . GLU A 1 75 ? -10.779 1.925 23.340 1.00 87.88 75 GLU A C 1
ATOM 620 O O . GLU A 1 75 ? -10.505 2.279 22.190 1.00 87.88 75 GLU A O 1
ATOM 625 N N . ILE A 1 76 ? -11.296 2.765 24.235 1.00 88.31 76 ILE A N 1
ATOM 626 C CA . ILE A 1 76 ? -11.493 4.181 23.933 1.00 88.31 76 ILE A CA 1
ATOM 627 C C . ILE A 1 76 ? -10.117 4.834 23.808 1.00 88.31 76 ILE A C 1
ATOM 629 O O . ILE A 1 76 ? -9.323 4.835 24.750 1.00 88.31 76 ILE A O 1
ATOM 633 N N . ALA A 1 77 ? -9.841 5.411 22.640 1.00 90.38 77 ALA A N 1
ATOM 634 C CA . ALA A 1 77 ? -8.603 6.137 22.413 1.00 90.38 77 ALA A CA 1
ATOM 635 C C . ALA A 1 77 ? -8.540 7.382 23.311 1.00 90.38 77 ALA A C 1
ATOM 637 O O . ALA A 1 77 ? -9.447 8.211 23.307 1.00 90.38 77 ALA A O 1
ATOM 638 N N . ILE A 1 78 ? -7.431 7.531 24.039 1.00 92.25 78 ILE A N 1
ATOM 639 C CA . ILE A 1 78 ? -7.143 8.729 24.846 1.00 92.25 78 ILE A CA 1
ATOM 640 C C . ILE A 1 78 ? -6.947 9.952 23.934 1.00 92.25 78 ILE A C 1
ATOM 642 O O . ILE A 1 78 ? -7.374 11.054 24.261 1.00 92.25 78 ILE A O 1
ATOM 646 N N . ASP A 1 79 ? -6.318 9.735 22.778 1.00 95.19 79 ASP A N 1
ATOM 647 C CA . ASP A 1 79 ? -6.117 10.723 21.721 1.00 95.19 79 ASP A CA 1
ATOM 648 C C . ASP A 1 79 ? -6.616 10.121 20.402 1.00 95.19 79 ASP A C 1
ATOM 650 O O . ASP A 1 79 ? -5.962 9.269 19.789 1.00 95.19 79 ASP A O 1
ATOM 654 N N . THR A 1 80 ? -7.824 10.519 20.010 1.00 93.44 80 THR A N 1
ATOM 655 C CA . THR A 1 80 ? -8.536 9.977 18.848 1.00 93.44 80 THR A CA 1
ATOM 656 C C . THR A 1 80 ? -7.845 10.329 17.534 1.00 93.44 80 THR A C 1
ATOM 658 O O . THR A 1 80 ? -7.776 9.493 16.633 1.00 93.44 80 THR A O 1
ATOM 661 N N . GLU A 1 81 ? -7.280 11.531 17.429 1.00 94.56 81 GLU A N 1
ATOM 662 C CA . GLU A 1 81 ? -6.603 12.000 16.222 1.00 94.56 81 GLU A CA 1
ATOM 663 C C . GLU A 1 81 ? -5.294 11.237 16.007 1.00 94.56 81 GLU A C 1
ATOM 665 O O . GLU A 1 81 ? -5.027 10.719 14.916 1.00 94.56 81 GLU A O 1
ATOM 670 N N . ARG A 1 82 ? -4.492 11.085 17.068 1.00 94.94 82 ARG A N 1
ATOM 671 C CA . ARG A 1 82 ? -3.256 10.300 17.009 1.00 94.94 82 ARG A CA 1
ATOM 672 C C . ARG A 1 82 ? -3.530 8.829 16.715 1.00 94.94 82 ARG A C 1
ATOM 674 O O . ARG A 1 82 ? -2.797 8.231 15.924 1.00 94.94 82 ARG A O 1
ATOM 681 N N . ALA A 1 83 ? -4.560 8.246 17.326 1.00 93.44 83 ALA A N 1
ATOM 682 C CA . ALA A 1 83 ? -4.954 6.867 17.056 1.00 93.44 83 ALA A CA 1
ATOM 683 C C . ALA A 1 83 ? -5.324 6.673 15.577 1.00 93.44 83 ALA A C 1
ATOM 685 O O . ALA A 1 83 ? -4.771 5.788 14.921 1.00 93.44 83 ALA A O 1
ATOM 686 N N . LEU A 1 84 ? -6.163 7.552 15.019 1.00 93.56 84 LEU A N 1
ATOM 687 C CA . LEU A 1 84 ? -6.569 7.487 13.615 1.00 93.56 84 LEU A CA 1
ATOM 688 C C . LEU A 1 84 ? -5.379 7.649 12.657 1.00 93.56 84 LEU A C 1
ATOM 690 O O . LEU A 1 84 ? -5.251 6.899 11.688 1.00 93.56 84 LEU A O 1
ATOM 694 N N . ASN A 1 85 ? -4.475 8.589 12.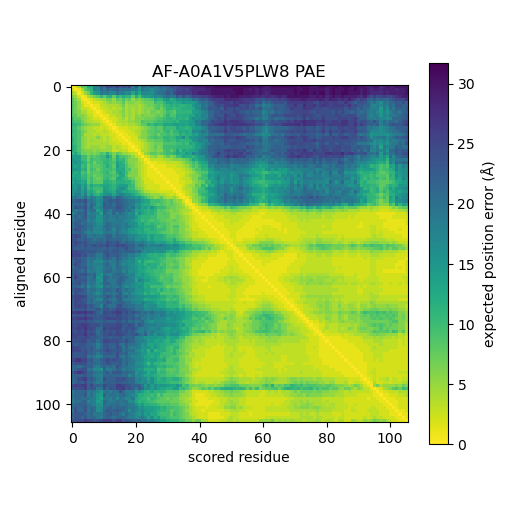937 1.00 95.19 85 ASN A N 1
ATOM 695 C CA . ASN A 1 85 ? -3.269 8.794 12.131 1.00 95.19 85 ASN A CA 1
ATOM 696 C C . ASN A 1 85 ? -2.344 7.569 12.148 1.00 95.19 85 ASN A C 1
ATOM 698 O O . ASN A 1 85 ? -1.784 7.202 11.113 1.00 95.19 85 ASN A O 1
ATOM 702 N N . ASN A 1 86 ? -2.213 6.902 13.298 1.00 94.44 86 ASN A N 1
ATOM 703 C CA . ASN A 1 86 ? -1.446 5.664 13.401 1.00 94.44 86 ASN A CA 1
ATOM 704 C C . ASN A 1 86 ? -2.074 4.535 12.576 1.00 94.44 86 ASN A C 1
ATOM 706 O O . ASN A 1 86 ? -1.345 3.864 11.848 1.00 94.44 86 ASN A O 1
ATOM 710 N N . ILE A 1 87 ? -3.399 4.361 12.641 1.00 92.81 87 ILE A N 1
ATOM 711 C CA . ILE A 1 87 ? -4.127 3.355 11.849 1.00 92.81 87 ILE A CA 1
ATOM 712 C C . ILE A 1 87 ? -3.889 3.590 10.355 1.00 92.81 87 ILE A C 1
ATOM 714 O O . ILE A 1 87 ? -3.431 2.688 9.653 1.00 92.81 87 ILE A O 1
ATOM 718 N N . LYS A 1 88 ? -4.098 4.825 9.879 1.00 94.94 88 LYS A N 1
ATOM 719 C CA . LYS A 1 88 ? -3.855 5.190 8.475 1.00 94.94 88 LYS A CA 1
ATOM 720 C C . LYS A 1 88 ? -2.423 4.878 8.056 1.00 94.94 88 LYS A C 1
ATOM 722 O O . LYS A 1 88 ? -2.205 4.266 7.014 1.00 94.94 88 LYS A O 1
ATOM 727 N N . LYS A 1 89 ? -1.439 5.252 8.878 1.00 94.75 89 LYS A N 1
ATOM 728 C CA . LYS A 1 89 ? -0.022 5.023 8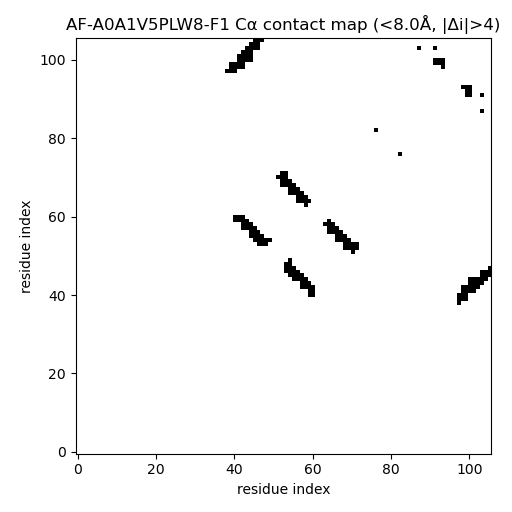.575 1.00 94.75 89 LYS A CA 1
ATOM 729 C C . LYS A 1 89 ? 0.318 3.534 8.493 1.00 94.75 89 LYS A C 1
ATOM 731 O O . LYS A 1 89 ? 1.042 3.137 7.587 1.00 94.75 89 LYS A O 1
ATOM 736 N N . GLN A 1 90 ? -0.179 2.723 9.425 1.00 92.38 90 GLN A N 1
ATOM 737 C CA . GLN A 1 90 ? 0.110 1.287 9.452 1.00 92.38 90 GLN A CA 1
ATOM 738 C C . GLN A 1 90 ? -0.526 0.563 8.263 1.00 92.38 90 GLN A C 1
ATOM 740 O O . GLN A 1 90 ? 0.151 -0.210 7.593 1.00 92.38 90 GLN A O 1
ATOM 745 N N . ILE A 1 91 ? -1.785 0.873 7.948 1.00 92.38 91 ILE A N 1
ATOM 746 C CA . ILE A 1 91 ? -2.524 0.219 6.860 1.00 92.38 91 ILE A CA 1
ATOM 747 C C . ILE A 1 91 ? -1.976 0.603 5.479 1.00 92.38 91 ILE A C 1
ATOM 749 O O . ILE A 1 91 ? -1.841 -0.249 4.606 1.00 92.38 91 ILE A O 1
ATOM 753 N N . THR A 1 92 ? -1.622 1.874 5.271 1.00 94.31 92 THR A N 1
ATOM 754 C CA . THR A 1 92 ? -1.155 2.359 3.957 1.00 94.31 92 THR A CA 1
ATOM 755 C C . THR A 1 92 ? 0.316 2.071 3.664 1.00 94.31 92 THR A C 1
ATOM 757 O O . THR A 1 92 ? 0.729 2.203 2.513 1.00 94.31 92 THR A O 1
ATOM 760 N N . SER A 1 93 ? 1.111 1.682 4.671 1.00 90.31 93 SER A N 1
ATOM 761 C CA . SER A 1 93 ? 2.552 1.451 4.514 1.00 90.31 93 SER A CA 1
ATOM 762 C C . SER A 1 93 ? 2.845 0.408 3.433 1.00 90.31 93 SER A C 1
ATOM 764 O O . SER A 1 93 ? 3.698 0.659 2.584 1.00 90.31 93 SER A O 1
ATOM 766 N N . LEU A 1 94 ? 2.146 -0.742 3.458 1.00 88.44 94 LEU A N 1
ATOM 767 C CA . LEU A 1 94 ? 2.291 -1.907 2.555 1.00 88.44 94 LEU A CA 1
ATOM 768 C C . LEU A 1 94 ? 3.743 -2.397 2.308 1.00 88.44 94 LEU A C 1
ATOM 770 O O . LEU A 1 94 ? 3.961 -3.309 1.514 1.00 88.44 94 LEU A O 1
ATOM 774 N N . GLU A 1 95 ? 4.720 -1.808 2.997 1.00 83.25 95 GLU A N 1
ATOM 775 C CA . GLU A 1 95 ? 6.146 -2.121 3.062 1.00 83.25 95 GLU A CA 1
ATOM 776 C C . GLU A 1 95 ? 6.764 -2.555 1.715 1.00 83.25 95 GLU A C 1
ATOM 778 O O . GLU A 1 95 ? 6.608 -1.881 0.689 1.00 83.25 95 GLU A O 1
ATOM 783 N N . GLU A 1 96 ? 7.505 -3.668 1.720 1.00 83.31 96 GLU A N 1
ATOM 784 C CA . GLU A 1 96 ? 8.216 -4.224 0.563 1.00 83.31 96 GLU A CA 1
ATOM 785 C C . GLU A 1 96 ? 7.333 -5.126 -0.315 1.00 83.31 96 GLU A C 1
ATOM 787 O O . GLU A 1 96 ? 7.838 -5.966 -1.058 1.00 83.31 96 GLU A O 1
ATOM 792 N N . THR A 1 97 ? 6.009 -4.964 -0.258 1.00 90.31 97 THR A N 1
ATOM 793 C CA . THR A 1 97 ? 5.108 -5.698 -1.151 1.00 90.31 97 THR A CA 1
ATOM 794 C C . THR A 1 97 ? 5.035 -5.058 -2.539 1.00 90.31 97 THR A C 1
ATOM 796 O O . THR A 1 97 ? 5.364 -3.882 -2.750 1.00 90.31 97 THR A O 1
ATOM 799 N N . GLU A 1 98 ? 4.528 -5.832 -3.497 1.00 91.44 98 GLU A N 1
ATOM 800 C CA . GLU A 1 98 ? 4.208 -5.366 -4.848 1.00 91.44 98 GLU A CA 1
ATOM 801 C C . GLU A 1 98 ? 2.999 -4.414 -4.881 1.00 91.44 98 GLU A C 1
ATOM 803 O O . GLU A 1 98 ? 2.640 -3.931 -5.948 1.00 91.44 98 GLU A O 1
ATOM 808 N N . PHE A 1 99 ? 2.388 -4.095 -3.736 1.00 93.75 99 PHE A N 1
ATOM 809 C CA . PHE A 1 99 ? 1.190 -3.267 -3.650 1.00 93.75 99 PHE A CA 1
ATOM 810 C C . PHE A 1 99 ? 1.488 -1.821 -3.221 1.00 93.75 99 PHE A C 1
ATOM 812 O O . PHE A 1 99 ? 2.468 -1.524 -2.525 1.00 93.75 99 PHE A O 1
ATOM 819 N N . SER A 1 100 ? 0.613 -0.904 -3.634 1.00 93.81 100 SER A N 1
ATOM 820 C CA . SER A 1 100 ? 0.558 0.487 -3.168 1.00 93.81 100 SER A CA 1
ATOM 821 C C . SER A 1 100 ? -0.873 0.903 -2.848 1.00 93.81 100 SER A C 1
ATOM 823 O O . SER A 1 100 ? -1.790 0.581 -3.594 1.00 93.81 100 SER A O 1
ATOM 825 N N . SER A 1 101 ? -1.059 1.675 -1.778 1.00 94.69 101 SER A N 1
ATOM 826 C CA . SER A 1 101 ? -2.366 2.222 -1.408 1.00 94.69 101 SER A CA 1
ATOM 827 C C . SER A 1 101 ? -2.731 3.378 -2.337 1.00 94.69 101 SER A C 1
ATOM 829 O O . SER A 1 101 ? -1.992 4.360 -2.399 1.00 94.69 101 SER A O 1
ATOM 831 N N . SER A 1 102 ? -3.876 3.297 -3.015 1.00 94.38 102 SER A N 1
ATOM 832 C CA . SER A 1 102 ? -4.448 4.422 -3.769 1.00 94.38 102 SER A CA 1
ATOM 833 C C . SER A 1 102 ? -5.392 5.258 -2.910 1.00 94.38 102 SER A C 1
ATOM 835 O O . SER A 1 102 ? -5.369 6.484 -2.973 1.00 94.38 102 SER A O 1
ATOM 837 N N . GLU A 1 103 ? -6.189 4.597 -2.074 1.00 95.75 103 GLU A N 1
ATOM 838 C CA . GLU A 1 103 ? -7.189 5.218 -1.211 1.00 95.75 103 GLU A CA 1
ATOM 839 C C . GLU A 1 103 ? -7.383 4.371 0.049 1.00 95.75 103 GLU A C 1
ATOM 841 O O . GLU A 1 103 ? -7.218 3.151 0.011 1.00 95.75 103 GLU A O 1
ATOM 846 N N . LEU A 1 104 ? -7.729 5.022 1.159 1.00 96.06 104 LEU A N 1
ATOM 847 C CA . LEU A 1 104 ? -8.125 4.360 2.396 1.00 96.06 104 LEU A CA 1
ATOM 848 C C . LEU A 1 104 ? -9.380 5.027 2.957 1.00 96.06 104 LEU A C 1
ATOM 850 O O . LEU A 1 104 ? -9.352 6.210 3.304 1.00 96.06 104 LEU A O 1
ATOM 854 N N . ILE A 1 105 ? -10.438 4.234 3.095 1.00 96.06 105 ILE A N 1
ATOM 855 C CA . ILE A 1 105 ? -11.694 4.607 3.747 1.00 96.06 105 ILE A CA 1
ATOM 856 C C . ILE A 1 105 ? -11.733 3.925 5.120 1.00 96.06 105 ILE A C 1
ATOM 858 O O . ILE A 1 105 ? -11.476 2.725 5.214 1.00 96.06 105 ILE A O 1
ATOM 862 N N . ILE A 1 106 ? -12.007 4.698 6.173 1.00 90.94 106 ILE A N 1
ATOM 863 C CA . ILE A 1 106 ? -12.205 4.234 7.557 1.00 90.94 106 ILE A CA 1
ATOM 864 C C . ILE A 1 106 ? -13.514 4.825 8.064 1.00 90.94 106 ILE A C 1
ATOM 866 O O . ILE A 1 106 ? -13.679 6.050 7.848 1.00 90.94 106 ILE A O 1
#